Protein AF-A0A2U1KSV4-F1 (afdb_monomer_lite)

Structure (mmCIF, N/CA/C/O backbone):
data_AF-A0A2U1KSV4-F1
#
_entry.id   AF-A0A2U1KSV4-F1
#
loop_
_atom_site.group_PDB
_atom_site.id
_atom_site.type_symbol
_atom_site.label_atom_id
_atom_site.label_alt_id
_atom_site.label_comp_id
_atom_site.label_asym_id
_atom_site.label_entity_id
_atom_site.label_seq_id
_atom_site.pdbx_PDB_ins_code
_atom_site.Cartn_x
_atom_site.Cartn_y
_atom_site.Cartn_z
_atom_site.occupancy
_atom_site.B_iso_or_equiv
_atom_site.auth_seq_id
_atom_site.auth_comp_id
_atom_site.auth_asym_id
_atom_site.auth_atom_id
_atom_site.pdbx_PDB_model_num
ATOM 1 N N . MET A 1 1 ? -7.297 6.286 -6.351 1.00 72.31 1 MET A N 1
ATOM 2 C CA . MET A 1 1 ? -6.391 5.498 -5.486 1.00 72.31 1 MET A CA 1
ATOM 3 C C . MET A 1 1 ? -6.461 5.937 -4.035 1.00 72.31 1 MET A C 1
ATOM 5 O O . MET A 1 1 ? -6.734 5.088 -3.206 1.00 72.31 1 MET A O 1
ATOM 9 N N . LEU A 1 2 ? -6.271 7.224 -3.717 1.00 81.50 2 LEU A N 1
ATOM 10 C CA . LEU A 1 2 ? -6.333 7.681 -2.321 1.00 81.50 2 LEU A CA 1
ATOM 11 C C . LEU A 1 2 ? -7.692 7.398 -1.653 1.00 81.50 2 LEU A C 1
ATOM 13 O O . LEU A 1 2 ? -7.717 6.995 -0.501 1.00 81.50 2 LEU A O 1
ATOM 17 N N . SER A 1 3 ? -8.793 7.495 -2.409 1.00 86.19 3 SER A N 1
ATOM 18 C CA . SER A 1 3 ? -10.123 7.091 -1.931 1.00 86.19 3 SER A CA 1
ATOM 19 C C . SER A 1 3 ? -10.190 5.614 -1.543 1.00 86.19 3 SER A C 1
ATOM 21 O O . SER A 1 3 ? -10.710 5.300 -0.493 1.00 86.19 3 SER A O 1
ATOM 23 N N . ALA A 1 4 ? -9.590 4.712 -2.327 1.00 87.06 4 ALA A N 1
ATOM 24 C CA . ALA A 1 4 ? -9.588 3.280 -2.023 1.00 87.06 4 ALA A CA 1
ATOM 25 C C . ALA A 1 4 ? -8.778 2.952 -0.758 1.00 87.06 4 ALA A C 1
ATOM 27 O O . ALA A 1 4 ? -9.115 2.018 -0.040 1.00 87.06 4 ALA A O 1
ATOM 28 N N . PHE A 1 5 ? -7.722 3.724 -0.472 1.00 88.00 5 PHE A N 1
ATOM 29 C CA . PHE A 1 5 ? -7.030 3.643 0.815 1.00 88.00 5 PHE A CA 1
ATOM 30 C C . PHE A 1 5 ? -7.929 4.112 1.954 1.00 88.00 5 PHE A C 1
ATOM 32 O O . PHE A 1 5 ? -8.024 3.423 2.961 1.00 88.00 5 PHE A O 1
ATOM 39 N N . ASP A 1 6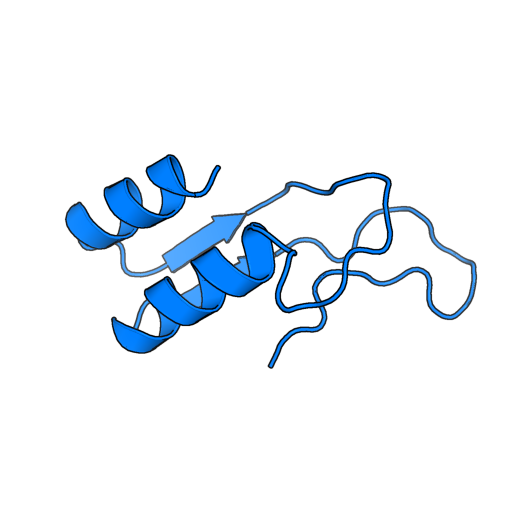 ? -8.574 5.269 1.799 1.00 90.38 6 ASP A N 1
ATOM 40 C CA . ASP A 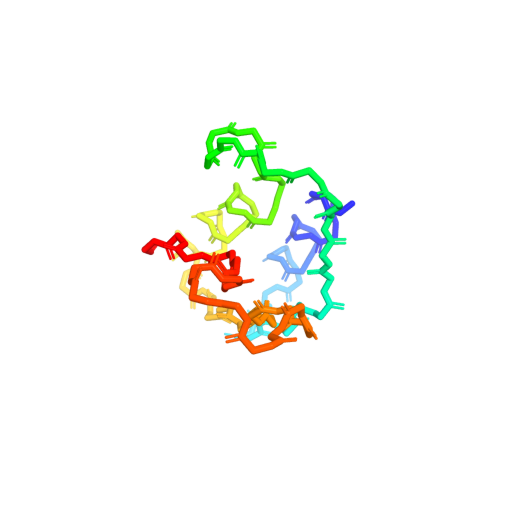1 6 ? -9.456 5.822 2.828 1.00 90.38 6 ASP A CA 1
ATOM 41 C C . ASP A 1 6 ? -10.651 4.884 3.104 1.00 90.38 6 ASP A C 1
ATOM 43 O O . ASP A 1 6 ? -10.974 4.653 4.268 1.00 90.38 6 ASP A O 1
ATOM 47 N N . ASP A 1 7 ? -11.229 4.277 2.062 1.00 93.00 7 ASP A N 1
ATOM 48 C CA . ASP A 1 7 ? -12.306 3.286 2.160 1.00 93.00 7 ASP A CA 1
ATOM 49 C C . ASP A 1 7 ? -11.817 2.006 2.857 1.00 93.00 7 ASP A C 1
ATOM 51 O O . ASP A 1 7 ? -12.416 1.584 3.838 1.00 93.00 7 ASP A O 1
ATOM 55 N N . ALA A 1 8 ? -10.674 1.435 2.455 1.00 89.69 8 ALA A N 1
ATOM 56 C CA . ALA A 1 8 ? -10.133 0.234 3.101 1.00 89.69 8 ALA A CA 1
ATOM 57 C C . ALA A 1 8 ? -9.756 0.468 4.577 1.00 89.69 8 ALA A C 1
ATOM 59 O O . ALA A 1 8 ? -9.920 -0.411 5.423 1.00 89.69 8 ALA A O 1
ATOM 60 N N . ILE A 1 9 ? -9.266 1.668 4.899 1.00 89.88 9 ILE A N 1
ATOM 61 C CA . ILE A 1 9 ? -9.014 2.091 6.279 1.00 89.88 9 ILE A CA 1
ATOM 62 C C . ILE A 1 9 ? -10.330 2.187 7.061 1.00 89.88 9 ILE A C 1
ATOM 64 O O . ILE A 1 9 ? -10.374 1.778 8.221 1.00 89.88 9 ILE A O 1
ATOM 68 N N . ALA A 1 10 ? -11.386 2.742 6.457 1.00 92.81 10 ALA A N 1
ATOM 69 C CA . ALA A 1 10 ? -12.703 2.854 7.079 1.00 92.81 10 ALA A CA 1
ATOM 70 C C . ALA A 1 10 ? -13.371 1.485 7.283 1.00 92.81 10 ALA A C 1
ATOM 72 O O . ALA A 1 10 ? -14.002 1.271 8.317 1.00 92.81 10 ALA A O 1
ATOM 73 N N . ASP A 1 11 ? -13.162 0.557 6.350 1.00 92.38 11 ASP A N 1
ATOM 74 C CA . ASP A 1 11 ? -13.612 -0.834 6.432 1.00 92.38 11 ASP A CA 1
ATOM 75 C C . ASP A 1 11 ? -12.856 -1.637 7.507 1.00 92.38 11 ASP A C 1
ATOM 77 O O . ASP A 1 11 ? -13.292 -2.721 7.894 1.00 92.38 11 ASP A O 1
ATOM 81 N N . GLY A 1 12 ? -11.745 -1.102 8.029 1.00 90.50 12 GLY A N 1
ATOM 82 C CA . GLY A 1 12 ? -11.010 -1.689 9.147 1.00 90.50 12 GLY A CA 1
ATOM 83 C C . GLY A 1 12 ? -10.234 -2.949 8.775 1.00 90.50 12 GLY A C 1
ATOM 84 O O . GLY A 1 12 ? -10.149 -3.868 9.585 1.00 90.50 12 GLY A O 1
ATOM 85 N N . VAL A 1 13 ? -9.688 -3.011 7.556 1.00 92.94 13 VAL A N 1
ATOM 86 C CA . VAL A 1 13 ? -8.888 -4.162 7.112 1.00 92.94 13 VAL A CA 1
ATOM 87 C C . VAL A 1 13 ? -7.600 -4.309 7.924 1.00 92.94 13 VAL A C 1
ATOM 89 O O . VAL A 1 13 ? -6.978 -3.322 8.304 1.00 92.94 13 VAL A O 1
ATOM 92 N N . ASP A 1 14 ? -7.141 -5.545 8.115 1.00 90.50 14 ASP A N 1
ATOM 93 C CA . ASP A 1 14 ? -5.873 -5.817 8.808 1.00 90.50 14 ASP A CA 1
ATOM 94 C C . ASP A 1 14 ? -4.649 -5.629 7.895 1.00 90.50 14 ASP A C 1
ATOM 96 O O . ASP A 1 14 ? -3.556 -5.259 8.336 1.00 90.50 14 ASP A O 1
ATOM 100 N N . VAL A 1 15 ? -4.825 -5.906 6.599 1.00 91.38 15 VAL A N 1
ATOM 101 C CA . VAL A 1 15 ? -3.756 -5.911 5.598 1.00 91.38 15 VAL A CA 1
ATOM 102 C C . VAL A 1 15 ? -4.262 -5.335 4.282 1.00 91.38 15 VAL A C 1
ATOM 104 O O . VAL A 1 15 ? -5.344 -5.687 3.815 1.00 91.38 15 VAL A O 1
ATOM 107 N N . LEU A 1 16 ? -3.437 -4.510 3.637 1.00 90.38 16 LEU A N 1
ATOM 108 C CA . LEU A 1 16 ? -3.699 -3.968 2.309 1.00 90.38 16 LEU A CA 1
ATOM 109 C C . LEU A 1 16 ? -2.637 -4.438 1.308 1.00 90.38 16 LEU A C 1
ATOM 111 O O . LEU A 1 16 ? -1.444 -4.195 1.481 1.00 90.38 16 LEU A O 1
ATOM 115 N N . SER A 1 17 ? -3.066 -5.092 0.231 1.00 90.81 17 SER A N 1
ATOM 116 C CA . SER A 1 17 ? -2.191 -5.473 -0.882 1.00 90.81 17 SER A CA 1
ATOM 117 C C . SER A 1 17 ? -2.406 -4.526 -2.057 1.00 90.81 17 SER A C 1
ATOM 119 O O . SER A 1 17 ? -3.525 -4.381 -2.548 1.00 90.81 17 SER A O 1
ATOM 121 N N . VAL A 1 18 ? -1.339 -3.868 -2.503 1.00 86.75 18 VAL A N 1
ATOM 122 C CA . VAL A 1 18 ? -1.387 -2.833 -3.537 1.00 86.75 18 VAL A CA 1
ATOM 123 C C . VAL A 1 18 ? -0.399 -3.174 -4.647 1.00 86.75 18 VAL A C 1
ATOM 125 O O . VAL A 1 18 ? 0.803 -2.944 -4.545 1.00 86.75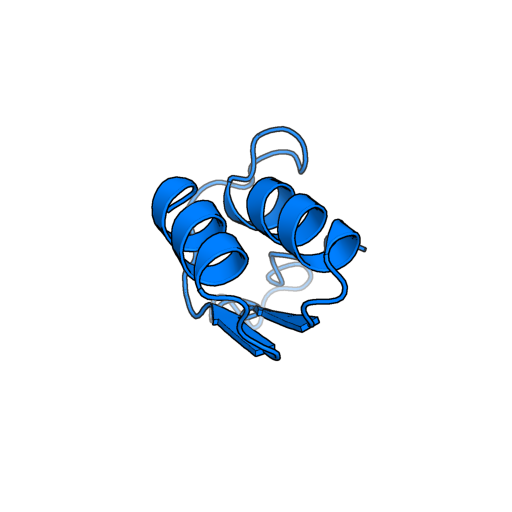 18 VAL A O 1
ATOM 128 N N . SER A 1 19 ? -0.914 -3.708 -5.750 1.00 84.75 19 SER A N 1
ATOM 129 C CA . SER A 1 19 ? -0.122 -4.013 -6.946 1.00 84.75 19 SER A CA 1
ATOM 130 C C . SER A 1 19 ? -0.361 -2.964 -8.031 1.00 84.75 19 SER A C 1
ATOM 132 O O . SER A 1 19 ? -0.894 -3.264 -9.098 1.00 84.75 19 SER A O 1
ATOM 134 N N . LEU A 1 20 ? -0.007 -1.717 -7.730 1.00 79.56 20 LEU A N 1
ATOM 135 C CA . LEU A 1 20 ? -0.131 -0.577 -8.635 1.00 79.56 20 LEU A CA 1
ATOM 136 C C . LEU A 1 20 ? 1.214 0.144 -8.728 1.00 79.56 20 LEU A C 1
ATOM 138 O O . LEU A 1 20 ? 1.970 0.168 -7.760 1.00 79.56 20 LEU A O 1
ATOM 142 N N . ALA A 1 21 ? 1.498 0.718 -9.891 1.00 73.50 21 ALA A N 1
ATOM 143 C CA . ALA A 1 21 ? 2.676 1.537 -10.143 1.00 73.50 21 ALA A CA 1
ATOM 144 C C . ALA A 1 21 ? 2.289 2.710 -11.052 1.00 73.50 21 ALA A C 1
ATOM 146 O O . ALA A 1 21 ? 1.315 2.619 -11.803 1.00 73.50 21 ALA A O 1
ATOM 147 N N . PHE A 1 22 ? 3.053 3.796 -10.972 1.00 72.69 22 PHE A N 1
ATOM 148 C CA . PHE A 1 22 ? 2.926 4.963 -11.842 1.00 72.69 22 PHE A CA 1
ATOM 149 C C . PHE A 1 22 ? 4.254 5.180 -12.575 1.00 72.69 22 PHE A C 1
ATOM 151 O O . PHE A 1 22 ? 5.316 4.943 -12.002 1.00 72.69 22 PHE A O 1
ATOM 158 N N . ASP A 1 23 ? 4.192 5.618 -13.835 1.00 65.94 23 ASP A N 1
ATOM 159 C CA . ASP A 1 23 ? 5.374 5.724 -14.707 1.00 65.94 23 ASP A CA 1
ATOM 160 C C . ASP A 1 23 ? 6.399 6.764 -14.223 1.00 65.94 23 ASP A C 1
ATOM 162 O O . ASP A 1 23 ? 7.595 6.635 -14.488 1.00 65.94 23 ASP A O 1
ATOM 166 N N . ASP A 1 24 ? 5.960 7.768 -13.461 1.00 63.47 24 ASP A N 1
ATOM 167 C CA . ASP A 1 24 ? 6.824 8.854 -13.012 1.00 63.47 24 ASP A CA 1
ATOM 168 C C . ASP A 1 24 ? 7.467 8.580 -11.647 1.00 63.47 24 ASP A C 1
ATOM 170 O O . ASP A 1 24 ? 6.832 8.137 -10.687 1.00 63.47 24 ASP A O 1
ATOM 174 N N . ALA A 1 25 ? 8.752 8.928 -11.530 1.00 56.84 25 ALA A N 1
ATOM 175 C CA . ALA A 1 25 ? 9.442 9.033 -10.249 1.00 56.84 25 ALA A CA 1
ATOM 176 C C . ALA A 1 25 ? 8.900 10.250 -9.484 1.00 56.84 25 ALA A C 1
ATOM 178 O O . ALA A 1 25 ? 9.388 11.376 -9.604 1.00 56.84 25 ALA A O 1
ATOM 179 N N . ILE A 1 26 ? 7.842 10.027 -8.715 1.00 65.62 26 ILE A N 1
ATOM 180 C CA . ILE A 1 26 ? 7.183 11.065 -7.935 1.00 65.62 26 ILE A CA 1
ATOM 181 C C . ILE A 1 26 ? 7.857 11.137 -6.556 1.00 65.62 26 ILE A C 1
ATOM 183 O O . ILE A 1 26 ? 8.105 10.120 -5.913 1.00 65.62 26 ILE A O 1
ATOM 187 N N . ASN A 1 27 ? 8.168 12.349 -6.079 1.00 73.25 27 ASN A N 1
ATOM 188 C CA . ASN A 1 27 ? 8.608 12.550 -4.693 1.00 73.25 27 ASN A CA 1
ATOM 189 C C . ASN A 1 27 ? 7.617 11.896 -3.718 1.00 73.25 27 ASN A C 1
ATOM 191 O O . ASN A 1 27 ? 6.412 12.010 -3.918 1.00 73.25 27 ASN A O 1
ATOM 195 N N . VAL A 1 28 ? 8.102 11.328 -2.610 1.00 73.19 28 VAL A N 1
ATOM 196 C CA . VAL A 1 28 ? 7.273 10.656 -1.582 1.00 73.19 28 VAL A CA 1
ATOM 197 C C . VAL A 1 28 ? 6.070 11.505 -1.137 1.00 73.19 28 VAL A C 1
ATOM 199 O O . VAL A 1 28 ? 4.987 10.992 -0.889 1.00 73.19 28 VAL A O 1
ATOM 202 N N . THR A 1 29 ? 6.225 12.831 -1.090 1.00 78.69 29 THR A N 1
ATOM 203 C CA . THR A 1 29 ? 5.167 13.784 -0.703 1.00 78.69 29 THR A CA 1
ATOM 204 C C . THR A 1 29 ? 4.064 13.983 -1.741 1.00 78.69 29 THR A C 1
ATOM 206 O O . THR A 1 29 ? 3.051 14.612 -1.443 1.00 78.69 29 THR A O 1
ATOM 209 N N . LYS A 1 30 ? 4.266 13.493 -2.961 1.00 81.25 30 LYS A N 1
ATOM 210 C CA . LYS A 1 30 ? 3.321 13.549 -4.077 1.00 81.25 30 LYS A CA 1
ATOM 211 C C . LYS A 1 30 ? 2.900 12.153 -4.546 1.00 81.25 30 LYS A C 1
ATOM 213 O O . LYS A 1 30 ? 1.996 12.061 -5.370 1.00 81.25 30 LYS A O 1
ATOM 218 N N . ASP A 1 31 ? 3.534 11.096 -4.039 1.00 82.12 31 ASP A N 1
ATOM 219 C CA . ASP A 1 31 ? 3.197 9.715 -4.363 1.00 82.12 31 ASP A CA 1
ATOM 220 C C . ASP A 1 31 ? 1.906 9.312 -3.618 1.00 82.12 31 ASP A C 1
ATOM 222 O O . ASP A 1 31 ? 1.899 9.225 -2.384 1.00 82.12 31 ASP A O 1
ATOM 226 N N . PRO A 1 32 ? 0.791 9.069 -4.331 1.00 84.75 32 PRO A N 1
ATOM 227 C CA . PRO A 1 32 ? -0.466 8.680 -3.703 1.00 84.75 32 PRO A CA 1
ATOM 228 C C . PRO A 1 32 ? -0.374 7.334 -2.971 1.00 84.75 32 PRO A C 1
ATOM 230 O O . PRO A 1 32 ? -1.130 7.130 -2.019 1.00 84.75 32 PRO A O 1
ATOM 233 N N . ILE A 1 33 ? 0.538 6.439 -3.369 1.00 86.75 33 ILE A N 1
ATOM 234 C CA . ILE A 1 33 ? 0.783 5.168 -2.682 1.00 86.75 33 ILE A CA 1
ATOM 235 C C . ILE A 1 33 ? 1.470 5.432 -1.347 1.00 86.75 33 ILE A C 1
ATOM 237 O O . ILE A 1 33 ? 1.007 4.940 -0.323 1.00 86.75 33 ILE A O 1
ATOM 241 N N . ALA A 1 34 ? 2.519 6.257 -1.331 1.00 86.31 34 ALA A N 1
ATOM 242 C CA . ALA A 1 34 ? 3.218 6.618 -0.100 1.00 86.31 34 ALA A CA 1
ATOM 243 C C . ALA A 1 34 ? 2.316 7.386 0.882 1.00 86.31 34 ALA A C 1
ATOM 245 O O . ALA A 1 34 ? 2.319 7.106 2.081 1.00 86.31 34 ALA A O 1
ATOM 246 N N . ILE A 1 35 ? 1.497 8.321 0.386 1.00 88.50 35 ILE A N 1
ATOM 247 C CA . ILE A 1 35 ? 0.539 9.064 1.220 1.00 88.50 35 ILE A CA 1
ATOM 248 C C . ILE A 1 35 ? -0.532 8.122 1.784 1.00 88.50 35 ILE A C 1
ATOM 250 O O . ILE A 1 35 ? -0.854 8.207 2.971 1.00 88.50 35 ILE A O 1
ATOM 254 N N . GLY A 1 36 ? -1.086 7.233 0.953 1.00 88.31 36 GLY A N 1
ATOM 255 C CA . GLY A 1 36 ? -2.058 6.228 1.383 1.00 88.31 36 GLY A CA 1
ATOM 256 C C . GLY A 1 36 ? -1.470 5.273 2.422 1.00 88.31 36 GLY A C 1
ATOM 257 O O . GLY A 1 36 ? -2.077 5.052 3.469 1.00 88.31 36 GLY A O 1
ATOM 258 N N . ASN A 1 37 ? -0.248 4.794 2.185 1.00 88.06 37 ASN A N 1
ATOM 259 C CA . ASN A 1 37 ? 0.486 3.927 3.100 1.00 88.06 37 ASN A CA 1
ATOM 260 C C . ASN A 1 37 ? 0.694 4.605 4.465 1.00 88.06 37 ASN A C 1
ATOM 262 O O . ASN A 1 37 ? 0.303 4.066 5.496 1.00 88.06 37 ASN A O 1
ATOM 266 N N . LEU A 1 38 ? 1.165 5.855 4.487 1.00 88.75 38 LEU A N 1
ATOM 267 C CA . LEU A 1 38 ? 1.327 6.605 5.735 1.00 88.75 38 LEU A CA 1
ATOM 268 C C . LEU A 1 38 ? 0.012 6.728 6.531 1.00 88.75 38 LEU A C 1
ATOM 270 O O . LEU A 1 38 ? 0.025 6.709 7.764 1.00 88.75 38 LEU A O 1
ATOM 274 N N . ARG A 1 39 ? -1.134 6.864 5.851 1.00 90.00 39 ARG A N 1
ATOM 275 C CA . ARG A 1 39 ? -2.455 6.886 6.505 1.00 90.00 39 ARG A CA 1
ATOM 276 C C . ARG A 1 39 ? -2.845 5.516 7.064 1.00 90.00 39 ARG A C 1
ATOM 278 O O . ARG A 1 39 ? -3.362 5.467 8.178 1.00 90.00 39 ARG A O 1
ATOM 285 N N . ALA A 1 40 ? -2.571 4.439 6.330 1.00 90.00 40 ALA A N 1
ATOM 286 C CA . ALA A 1 40 ? -2.835 3.062 6.746 1.00 90.00 40 ALA A CA 1
ATOM 287 C C . ALA A 1 40 ? -1.983 2.659 7.965 1.00 90.00 40 ALA A C 1
ATOM 289 O O . ALA A 1 40 ? -2.521 2.193 8.970 1.00 90.00 40 ALA A O 1
ATOM 290 N N . VAL A 1 41 ? -0.682 2.966 7.948 1.00 89.31 41 VAL A N 1
ATOM 291 C CA . VAL A 1 41 ? 0.246 2.691 9.060 1.00 89.31 41 VAL A CA 1
ATOM 292 C C . VAL A 1 41 ? -0.183 3.403 10.344 1.00 89.31 41 VAL A 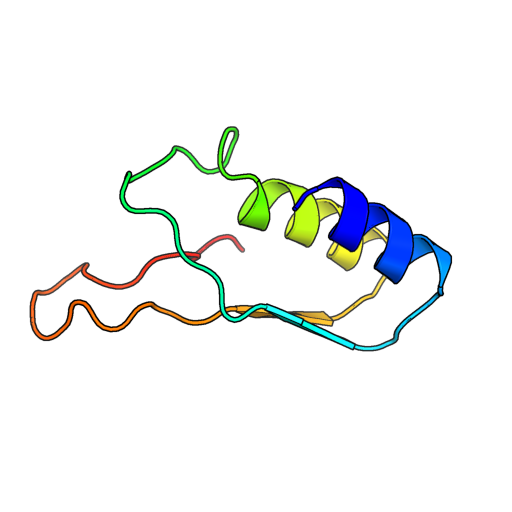C 1
ATOM 294 O O . VAL A 1 41 ? -0.163 2.808 11.419 1.00 89.31 41 VAL A O 1
ATOM 297 N N . ARG A 1 42 ? -0.676 4.649 10.259 1.00 90.19 42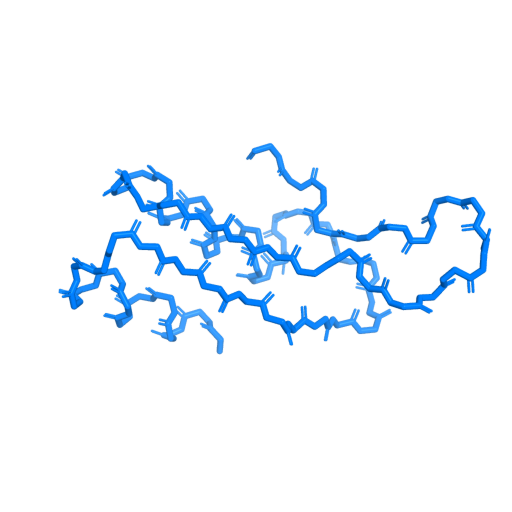 ARG A N 1
ATOM 298 C CA . ARG A 1 42 ? -1.240 5.374 11.421 1.00 90.19 42 ARG A CA 1
ATOM 299 C C . ARG A 1 42 ? -2.469 4.702 12.038 1.00 90.19 42 ARG A C 1
ATOM 301 O O . ARG A 1 42 ? -2.869 5.069 13.141 1.00 90.19 42 ARG A O 1
ATOM 308 N N . ARG A 1 43 ? -3.093 3.770 11.324 1.00 90.56 43 ARG A N 1
ATOM 309 C CA . ARG A 1 43 ? -4.251 2.988 11.763 1.00 90.56 43 ARG A CA 1
ATOM 310 C C . ARG A 1 43 ? -3.888 1.526 12.049 1.00 90.56 43 ARG A C 1
ATOM 312 O O . ARG A 1 43 ? -4.792 0.724 12.225 1.00 90.56 43 ARG A O 1
ATOM 319 N N . ASN A 1 44 ? -2.593 1.206 12.158 1.00 90.94 44 ASN A N 1
ATOM 320 C CA . ASN A 1 44 ? -2.055 -0.144 12.368 1.00 90.94 44 ASN A CA 1
ATOM 321 C C . ASN A 1 44 ? -2.389 -1.143 11.245 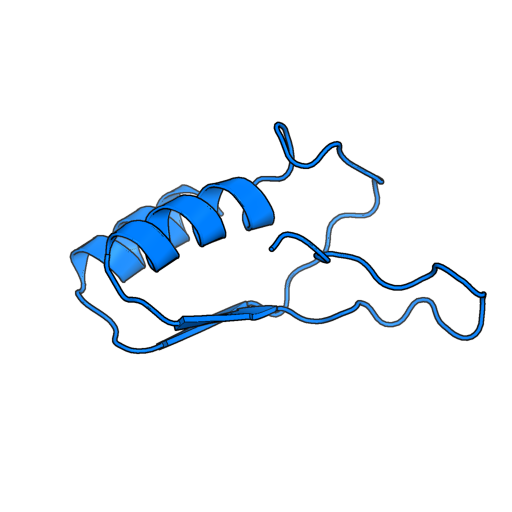1.00 90.94 44 ASN A C 1
ATOM 323 O O . ASN A 1 44 ? -2.444 -2.343 11.492 1.00 90.94 44 ASN A O 1
ATOM 327 N N . ILE A 1 45 ? -2.583 -0.658 10.017 1.00 91.38 45 ILE A N 1
ATOM 328 C CA . ILE A 1 45 ? -2.849 -1.498 8.846 1.00 91.38 45 ILE A CA 1
ATOM 329 C C . ILE A 1 45 ? -1.537 -1.724 8.099 1.00 91.38 45 ILE A C 1
ATOM 331 O O . ILE A 1 45 ? -0.880 -0.765 7.686 1.00 91.38 45 ILE A O 1
ATOM 335 N N . LEU A 1 46 ? -1.153 -2.989 7.920 1.00 89.12 46 LEU A N 1
ATOM 336 C CA . LEU A 1 46 ? 0.067 -3.354 7.199 1.00 89.12 46 LEU A CA 1
ATOM 337 C C . LEU A 1 46 ? -0.176 -3.321 5.686 1.00 89.12 46 LEU A C 1
ATOM 339 O O . LEU A 1 46 ? -1.102 -3.957 5.188 1.00 89.12 46 LEU A O 1
ATOM 343 N N . THR A 1 47 ? 0.680 -2.633 4.934 1.00 86.75 47 THR A N 1
ATOM 344 C CA . THR A 1 47 ? 0.578 -2.551 3.469 1.00 86.75 47 THR A CA 1
ATOM 345 C C . THR A 1 47 ? 1.719 -3.278 2.769 1.00 86.75 47 THR A C 1
ATOM 347 O O . THR A 1 47 ? 2.886 -3.069 3.101 1.00 86.75 47 THR A O 1
ATOM 350 N N . PHE A 1 48 ? 1.397 -4.040 1.727 1.00 88.44 48 PHE A N 1
ATOM 351 C CA . PHE A 1 48 ? 2.365 -4.637 0.808 1.00 88.44 48 PHE A CA 1
ATOM 352 C C . PHE A 1 48 ? 2.228 -3.991 -0.566 1.00 88.44 48 PHE A C 1
ATOM 354 O O . PHE A 1 48 ? 1.140 -4.002 -1.143 1.00 88.44 48 PHE A O 1
ATOM 361 N N . VAL A 1 49 ? 3.326 -3.454 -1.096 1.00 86.69 49 VAL A N 1
ATOM 362 C CA . VAL A 1 49 ? 3.349 -2.784 -2.402 1.00 86.69 49 VAL A CA 1
ATOM 363 C C . VAL A 1 49 ? 4.368 -3.456 -3.319 1.00 86.69 49 VAL A C 1
ATOM 365 O O . VAL A 1 49 ? 5.446 -3.849 -2.875 1.00 86.69 49 VAL A O 1
ATOM 368 N N . ALA A 1 50 ? 4.031 -3.608 -4.600 1.00 85.81 50 ALA A N 1
ATOM 369 C CA . ALA A 1 50 ? 4.944 -4.174 -5.589 1.00 85.81 50 ALA A CA 1
ATOM 370 C C . ALA A 1 50 ? 6.146 -3.247 -5.862 1.00 85.81 50 ALA A C 1
ATOM 372 O O . ALA A 1 50 ? 5.988 -2.039 -6.009 1.00 85.81 50 ALA A O 1
ATOM 373 N N . ALA A 1 51 ? 7.340 -3.825 -6.023 1.00 83.00 51 ALA A N 1
ATOM 374 C CA . ALA A 1 51 ? 8.582 -3.096 -6.315 1.00 83.00 51 ALA A CA 1
ATOM 375 C C . ALA A 1 51 ? 8.701 -2.584 -7.765 1.00 83.00 51 ALA A C 1
ATOM 377 O O . ALA A 1 51 ? 9.661 -1.869 -8.055 1.00 83.00 51 ALA A O 1
ATOM 378 N N . ARG A 1 52 ? 7.727 -2.924 -8.633 1.00 79.88 52 ARG A N 1
ATOM 379 C CA . ARG A 1 52 ? 7.724 -2.772 -10.104 1.00 79.88 52 ARG A CA 1
ATOM 380 C C . ARG A 1 52 ? 8.568 -3.831 -10.833 1.00 79.88 52 ARG A C 1
ATOM 382 O O . ARG A 1 52 ? 9.408 -4.493 -10.233 1.00 79.88 52 ARG A O 1
ATOM 389 N N . ASN A 1 53 ? 8.317 -3.994 -12.134 1.00 86.62 53 ASN A N 1
ATOM 390 C CA . ASN A 1 53 ? 8.926 -5.026 -12.984 1.00 86.62 53 ASN A CA 1
ATOM 391 C C . ASN A 1 53 ? 10.017 -4.477 -13.928 1.00 86.62 53 ASN A C 1
ATOM 393 O O . ASN A 1 53 ? 10.407 -5.159 -14.870 1.00 86.62 53 ASN A O 1
ATOM 397 N N . ASP A 1 54 ? 10.533 -3.274 -13.661 1.00 83.81 54 ASP A N 1
ATOM 398 C CA . ASP A 1 54 ? 11.475 -2.544 -14.536 1.00 83.81 54 ASP A CA 1
ATOM 399 C C . ASP A 1 54 ? 12.947 -2.942 -14.324 1.00 83.81 54 ASP A C 1
ATOM 401 O O . ASP A 1 54 ? 13.882 -2.238 -14.720 1.00 83.81 54 ASP A O 1
ATOM 405 N N . GLY A 1 55 ? 13.173 -4.076 -13.660 1.00 82.50 55 GLY A N 1
ATOM 406 C CA . GLY A 1 55 ? 14.491 -4.691 -13.598 1.00 82.50 55 GLY A CA 1
ATOM 407 C C . GLY A 1 55 ? 15.035 -5.009 -15.001 1.00 82.50 55 GLY A C 1
ATOM 408 O O . GLY A 1 55 ? 14.289 -5.026 -15.980 1.00 82.50 55 GLY A O 1
ATOM 409 N N . PRO A 1 56 ? 16.342 -5.292 -15.133 1.00 90.31 56 PRO A N 1
ATOM 410 C CA . PRO A 1 56 ? 17.325 -5.531 -14.071 1.00 90.31 56 PRO A CA 1
ATOM 411 C C . PRO A 1 56 ? 18.157 -4.291 -13.692 1.00 90.31 56 PRO A C 1
ATOM 413 O O . PRO A 1 56 ? 19.168 -4.417 -13.002 1.00 90.31 56 PRO A O 1
ATOM 416 N N . VAL A 1 57 ? 17.786 -3.098 -14.168 1.00 87.25 57 VAL A N 1
ATOM 417 C CA . VAL A 1 57 ? 18.567 -1.873 -13.944 1.00 87.25 57 VAL A CA 1
ATOM 418 C C . VAL A 1 57 ? 18.652 -1.563 -12.445 1.00 87.25 57 VAL A C 1
ATOM 420 O O . VAL A 1 57 ? 17.646 -1.601 -11.734 1.00 87.25 57 VAL A O 1
ATOM 423 N N . LEU A 1 58 ? 19.854 -1.256 -11.948 1.00 82.19 58 LEU A N 1
ATOM 424 C CA . LEU A 1 58 ? 20.057 -0.850 -10.554 1.00 82.19 58 LEU A CA 1
ATOM 425 C C . LEU A 1 58 ? 19.231 0.405 -10.242 1.00 82.19 58 LEU A C 1
ATOM 427 O O . LEU A 1 58 ? 19.246 1.366 -11.006 1.00 82.19 58 LEU A O 1
ATOM 431 N N . GLY A 1 59 ? 18.515 0.396 -9.115 1.00 81.06 59 GLY A N 1
ATOM 432 C CA . GLY A 1 59 ? 17.618 1.496 -8.741 1.00 81.06 59 GLY A CA 1
ATOM 433 C C . GLY A 1 59 ? 16.259 1.484 -9.454 1.00 81.06 59 GLY A C 1
ATOM 434 O O . GLY A 1 59 ? 15.535 2.469 -9.382 1.00 81.06 59 GLY A O 1
ATOM 435 N N . SER A 1 60 ? 15.886 0.384 -10.117 1.00 81.12 60 SER A N 1
ATOM 436 C CA . SER A 1 60 ? 14.553 0.205 -10.723 1.00 81.12 60 SER A CA 1
ATOM 437 C C . SER A 1 60 ? 13.428 -0.056 -9.710 1.00 81.12 60 SER A C 1
ATOM 439 O O . SER A 1 60 ? 12.258 -0.004 -10.092 1.00 81.12 60 SER A O 1
ATOM 441 N N . VAL A 1 61 ? 13.750 -0.303 -8.435 1.00 82.06 61 VAL A N 1
ATOM 442 C CA . VAL A 1 61 ? 12.759 -0.483 -7.361 1.00 82.06 61 VAL A CA 1
ATOM 443 C C . VAL A 1 61 ? 12.057 0.840 -7.052 1.00 82.06 61 VAL A C 1
ATOM 445 O O . VAL A 1 61 ? 12.711 1.861 -6.843 1.00 82.06 61 VAL A O 1
ATOM 448 N N . GLN A 1 62 ? 10.728 0.803 -6.972 1.00 79.69 62 GLN A N 1
ATOM 449 C CA . GLN A 1 62 ? 9.889 1.912 -6.507 1.00 79.69 62 GLN A CA 1
ATOM 450 C C . GLN A 1 62 ? 9.124 1.560 -5.222 1.00 79.69 62 GLN A C 1
ATOM 452 O O . GLN A 1 62 ? 9.175 0.426 -4.747 1.00 79.69 62 GLN A O 1
ATOM 457 N N . HIS A 1 63 ? 8.428 2.555 -4.658 1.00 77.75 63 HIS A N 1
ATOM 458 C CA . HIS A 1 63 ? 7.611 2.442 -3.439 1.00 77.75 63 HIS A CA 1
ATOM 459 C C . HIS A 1 63 ? 8.412 2.135 -2.163 1.00 77.75 63 HIS A C 1
ATOM 461 O O . HIS A 1 63 ? 7.917 1.505 -1.234 1.00 77.75 63 HIS A O 1
ATOM 467 N N . SER A 1 64 ? 9.649 2.629 -2.089 1.00 74.00 64 SER A N 1
ATOM 468 C CA . SER A 1 64 ? 10.570 2.439 -0.960 1.00 74.00 64 SER A CA 1
ATOM 469 C C . SER A 1 64 ? 10.326 3.406 0.212 1.00 74.00 64 SER A C 1
ATOM 471 O O . SER A 1 64 ? 11.281 3.837 0.862 1.00 74.00 64 SER A O 1
ATOM 473 N N . ALA A 1 65 ? 9.079 3.830 0.432 1.00 75.00 65 ALA A N 1
ATOM 474 C CA . ALA A 1 65 ? 8.743 4.668 1.580 1.00 75.00 65 ALA A CA 1
ATOM 475 C C . ALA A 1 65 ? 8.875 3.843 2.882 1.00 75.00 65 ALA A C 1
ATOM 477 O O . ALA A 1 65 ? 8.467 2.679 2.866 1.00 75.00 65 ALA A O 1
ATOM 478 N N . PRO A 1 66 ? 9.450 4.403 3.968 1.00 63.41 66 PRO A N 1
ATOM 479 C CA . PRO A 1 66 ? 9.512 3.736 5.270 1.00 63.41 66 PRO A CA 1
ATOM 480 C C . PRO A 1 66 ? 8.138 3.517 5.908 1.00 63.41 66 PRO A C 1
ATOM 482 O O . PRO A 1 66 ? 7.254 4.386 5.717 1.00 63.41 66 PRO A O 1
#

Radius of gyration: 12.21 Å; chains: 1; bounding box: 34×20×27 Å

InterPro domains:
  IPR036852 Peptidase S8/S53 domain superfamily [G3DSA:3.40.50.200] (1-66)
  IPR036852 Peptidase S8/S53 domain superfamily [SSF52743] (2-61)
  IPR045051 Subtilisin-like protease [PTHR10795] (1-66)

Sequence (66 aa):
MLSAFDDAIADGVDVLSVSLAFDDAINVTKDPIAIGNLRAVRRNILTFVAARNDGPVLGSVQHSAP

Foldseek 3Di:
DLVVLVVCVVVVDQEEEEEDDDPDPDDLVPDSLSVSCVVCVVSNHYYDYDQDDPDDDPPSGDPPRD

Secondary structure (DSSP, 8-state):
-HHHHHHHHHTT-SEEEE----SS---TTT-HHHHHHHHHHTTT-EEEE---S-TTSTT-------

Organism: Artemisia annua (NCBI:txid35608)

pLDDT: mean 83.6, std 8.14, range [56.84, 93.0]